Protein AF-A0A7G6Y1T0-F1 (afdb_monomer)

Sequence (169 aa):
MGLPAIQLAPDTRLDIGPSVALVSRSVGTALGVAHRVVLRCLTLAARRVIGDHCGLSGASICTAISITVEKRCLFGADVLVFNTDFHNHAPENRRHVKPDDSAISRPVTTGADVFIGTRAIVGKGDHNRRRSDRRGGQRQCLGRSRPRRYGRRHSLAAAYVRTSPTGQA

Nearest PDB structures (foldseek):
  3srt-assembly2_B  TM=5.223E-01  e=2.732E+00  Clostridioides difficile 630
  4e75-assembly1_B  TM=2.793E-01  e=4.148E-01  Acinetobacter baumannii
  6jly-assembly1_F  TM=2.908E-01  e=2.189E+00  Schizosaccharomyces pombe 972h-

Foldseek 3Di:
DDDEAEEEDPPADEAEEEQEAFAAAQVVDPRGAPGGEYAYADDNQWHEYAEYNEYDANEYHYTPHAEEEYEPEYEEHHEYAYFFPCWDPDPPVGVPDDDPRVVGGFYKYKDYNHYDYHHQYHYADDPDDDPPPPPDDNPDQPPDDDDDDDDDDDDRDRIDIDTDDDDDD

Solvent-accessible surface area (backbone atoms only — not comparable to full-atom values): 9465 Å² total; per-residue (Å²): 81,66,72,62,48,76,46,70,28,74,96,43,60,82,47,70,35,62,75,51,44,50,26,24,40,34,92,72,43,99,83,36,41,91,43,42,21,32,42,35,30,72,31,68,67,16,42,41,40,40,28,35,51,19,38,33,26,12,24,36,40,44,25,39,42,36,34,41,37,36,38,45,22,37,38,29,35,39,22,38,37,34,13,50,68,83,45,48,87,58,76,79,62,34,93,77,53,79,57,55,60,79,82,43,37,42,35,32,33,39,49,61,56,22,62,44,60,59,59,39,54,45,63,44,73,79,90,81,70,63,88,86,71,79,86,67,92,75,65,69,69,76,49,84,78,76,90,74,89,73,80,94,76,81,84,82,53,63,35,57,68,46,57,59,77,84,76,88,126

Secondary structure (DSSP, 8-state):
--PPEEEE-TT-EEEE-TT-EEE-SGGGSTT--SS--EEEE-STT-EEEE-TT-EEES-EEEESSEEEE-TT-EE-TT-EEESB-SS-SS-TTTTTSPP-HHHHB--EEEPTT-EE-TT-EE----S---TT-TTS---------------SS---PPP-EE-PPPPP-

Mean predicted aligned error: 10.13 Å

pLDDT: mean 78.64, std 25.32, range [28.23, 98.5]

Radius of gyration: 16.9 Å; Cα contacts (8 Å, |Δi|>4): 411; chains: 1; bounding box: 53×35×44 Å

Structure (mmCIF, N/CA/C/O backbone):
data_AF-A0A7G6Y1T0-F1
#
_entry.id   AF-A0A7G6Y1T0-F1
#
loop_
_atom_site.group_PDB
_atom_site.id
_atom_site.type_symbol
_atom_site.label_atom_id
_atom_site.label_alt_id
_atom_site.label_comp_id
_atom_site.label_asym_id
_atom_site.label_entity_id
_atom_site.label_seq_id
_atom_site.pdbx_PDB_ins_code
_atom_site.Cartn_x
_atom_site.Cartn_y
_atom_site.Cartn_z
_atom_site.occupancy
_atom_site.B_iso_or_equiv
_atom_site.auth_seq_id
_atom_site.auth_comp_id
_atom_site.auth_asym_id
_atom_site.auth_atom_id
_atom_site.pdbx_PDB_model_num
ATOM 1 N N . MET A 1 1 ? -0.245 0.249 16.853 1.00 65.50 1 MET A N 1
ATOM 2 C CA . MET A 1 1 ? 0.312 -0.677 17.872 1.00 65.50 1 MET A CA 1
ATOM 3 C C . MET A 1 1 ? 1.423 -1.503 17.233 1.00 65.50 1 MET A C 1
ATOM 5 O O . MET A 1 1 ? 1.140 -2.285 16.331 1.00 65.50 1 MET A O 1
ATOM 9 N N . GLY A 1 2 ? 2.674 -1.312 17.670 1.00 88.88 2 GLY A N 1
ATOM 10 C CA . GLY A 1 2 ? 3.879 -1.873 17.033 1.00 88.88 2 GLY A CA 1
ATOM 11 C C . GLY A 1 2 ? 4.448 -0.997 15.907 1.00 88.88 2 GLY A C 1
ATOM 12 O O . GLY A 1 2 ? 3.754 -0.117 15.404 1.00 88.88 2 GLY A O 1
ATOM 13 N N . LEU A 1 3 ? 5.705 -1.243 15.521 1.00 95.25 3 LEU A N 1
ATOM 14 C CA . LEU A 1 3 ? 6.393 -0.473 14.478 1.00 95.25 3 LEU A CA 1
ATOM 15 C C . LEU A 1 3 ? 6.096 -1.043 13.079 1.00 95.25 3 LEU A C 1
ATOM 17 O O . LEU A 1 3 ? 6.226 -2.255 12.882 1.00 95.25 3 LEU A O 1
ATOM 21 N N . PRO A 1 4 ? 5.687 -0.219 12.100 1.00 97.06 4 PRO A N 1
ATOM 22 C CA . PRO A 1 4 ? 5.612 -0.644 10.705 1.00 97.06 4 PRO A CA 1
ATOM 23 C C . PRO A 1 4 ? 7.014 -0.809 10.089 1.00 97.06 4 PRO A C 1
ATOM 25 O O . PRO A 1 4 ? 7.980 -0.185 10.519 1.00 97.06 4 PRO A O 1
ATOM 28 N N . ALA A 1 5 ? 7.130 -1.636 9.047 1.00 97.44 5 ALA A N 1
ATOM 29 C CA . ALA A 1 5 ? 8.247 -1.571 8.106 1.00 97.44 5 ALA A CA 1
ATOM 30 C C . ALA A 1 5 ? 7.980 -0.429 7.127 1.00 97.44 5 ALA A C 1
ATOM 32 O O . ALA A 1 5 ? 6.983 -0.491 6.411 1.00 97.44 5 ALA A O 1
ATOM 33 N N . ILE A 1 6 ? 8.859 0.565 7.053 1.00 96.19 6 ILE A N 1
ATOM 34 C CA . ILE A 1 6 ? 8.757 1.635 6.060 1.00 96.19 6 ILE A CA 1
ATOM 35 C C . ILE A 1 6 ? 10.051 1.657 5.254 1.00 96.19 6 ILE A C 1
ATOM 37 O O . ILE A 1 6 ? 11.134 1.702 5.828 1.00 96.19 6 ILE A O 1
ATOM 41 N N . GLN A 1 7 ? 9.935 1.587 3.930 1.00 95.81 7 GLN A N 1
ATOM 42 C CA . GLN A 1 7 ? 11.062 1.707 3.009 1.00 95.81 7 GLN A CA 1
ATOM 43 C C . GLN A 1 7 ? 10.643 2.588 1.838 1.00 95.81 7 GLN A C 1
ATOM 45 O O . GLN A 1 7 ? 9.709 2.260 1.108 1.00 95.81 7 GLN A O 1
ATOM 50 N N . LEU A 1 8 ? 11.332 3.708 1.670 1.00 94.50 8 LEU A N 1
ATOM 51 C CA . LEU A 1 8 ? 11.027 4.702 0.654 1.00 94.50 8 LEU A CA 1
ATOM 52 C C . LEU A 1 8 ? 12.187 4.761 -0.338 1.00 94.50 8 LEU A C 1
ATOM 54 O O . LEU A 1 8 ? 13.344 4.800 0.079 1.00 94.50 8 LEU A O 1
ATOM 58 N N . ALA A 1 9 ? 11.889 4.745 -1.637 1.00 91.62 9 ALA A N 1
A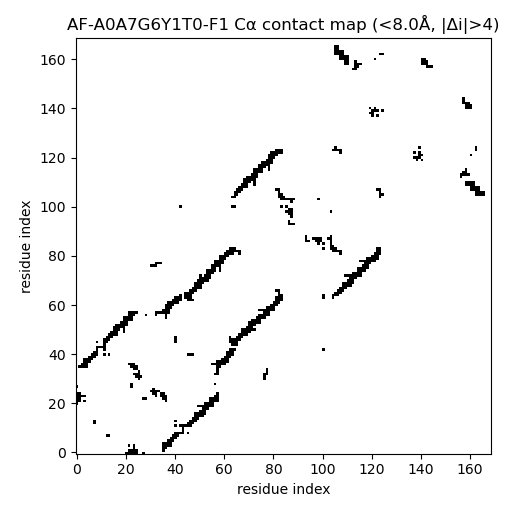TOM 59 C CA . ALA A 1 9 ? 12.872 5.131 -2.641 1.00 91.62 9 ALA A CA 1
ATOM 60 C C . ALA A 1 9 ? 13.278 6.607 -2.421 1.00 91.62 9 ALA A C 1
ATOM 62 O O . ALA A 1 9 ? 12.479 7.366 -1.852 1.00 91.62 9 ALA A O 1
ATOM 63 N N . PRO A 1 10 ? 14.488 7.021 -2.843 1.00 89.50 10 PRO A N 1
ATOM 64 C CA . PRO A 1 10 ? 14.940 8.406 -2.706 1.00 89.50 10 PRO A CA 1
ATOM 65 C C . PRO A 1 10 ? 13.896 9.403 -3.216 1.00 89.50 10 PRO A C 1
ATOM 67 O O . PRO A 1 10 ? 13.182 9.114 -4.172 1.00 89.50 10 PRO A O 1
ATOM 70 N N . ASP A 1 11 ? 13.768 10.541 -2.539 1.00 86.31 11 ASP A N 1
ATOM 71 C CA . ASP A 1 11 ? 12.875 11.645 -2.925 1.00 86.31 11 ASP A CA 1
ATOM 72 C C . ASP A 1 11 ? 11.382 11.283 -3.070 1.00 86.31 11 ASP A C 1
ATOM 74 O O . ASP A 1 11 ? 10.588 12.058 -3.608 1.00 86.31 11 ASP A O 1
ATOM 78 N N . THR A 1 12 ? 10.958 10.124 -2.552 1.00 87.19 12 THR A N 1
ATOM 79 C CA . THR A 1 12 ? 9.539 9.754 -2.490 1.00 87.19 12 THR A CA 1
ATOM 80 C C . THR A 1 12 ? 8.884 10.219 -1.198 1.00 87.19 12 THR A C 1
ATOM 82 O O . THR A 1 12 ? 9.517 10.364 -0.151 1.00 87.19 12 THR A O 1
ATOM 85 N N . ARG A 1 13 ? 7.565 10.422 -1.264 1.00 82.31 13 ARG A N 1
ATOM 86 C CA . ARG A 1 13 ? 6.745 10.860 -0.135 1.00 82.31 13 ARG A CA 1
ATOM 87 C C . ARG A 1 13 ? 5.688 9.813 0.207 1.00 82.31 13 ARG A C 1
ATOM 89 O O . ARG A 1 13 ? 5.033 9.258 -0.677 1.00 82.31 13 ARG A O 1
ATOM 96 N N . LEU A 1 14 ? 5.525 9.565 1.504 1.00 90.19 14 LEU A N 1
ATOM 97 C CA . LEU A 1 14 ? 4.461 8.744 2.071 1.00 90.19 14 LEU A CA 1
ATOM 98 C C . LEU A 1 14 ? 3.546 9.643 2.899 1.00 90.19 14 LEU A C 1
ATOM 100 O O . LEU A 1 14 ? 3.935 10.091 3.974 1.00 90.19 14 LEU A O 1
ATOM 104 N N . ASP A 1 15 ? 2.331 9.870 2.406 1.00 94.31 15 ASP A N 1
ATOM 105 C CA . ASP A 1 15 ? 1.319 10.642 3.120 1.00 94.31 15 ASP A CA 1
ATOM 106 C C . ASP A 1 15 ? 0.389 9.712 3.900 1.00 94.31 15 ASP A C 1
ATOM 108 O O . ASP A 1 15 ? -0.228 8.798 3.342 1.00 94.31 15 ASP A O 1
ATOM 112 N N . ILE A 1 16 ? 0.303 9.949 5.210 1.00 95.69 16 ILE A N 1
ATOM 113 C CA . ILE A 1 16 ? -0.584 9.238 6.130 1.00 95.69 16 ILE A CA 1
ATOM 114 C C . ILE A 1 16 ? -1.433 10.281 6.847 1.00 95.69 16 ILE A C 1
ATOM 116 O O . ILE A 1 16 ? -0.902 11.131 7.561 1.00 95.69 16 ILE A O 1
ATOM 120 N N . GLY A 1 17 ? -2.744 10.216 6.639 1.00 97.12 17 GLY A N 1
ATOM 121 C CA . GLY A 1 17 ? -3.702 11.116 7.260 1.00 97.12 17 GLY A CA 1
ATOM 122 C C . GLY A 1 17 ? -3.790 10.943 8.782 1.00 97.12 17 GLY A C 1
ATOM 123 O O . GLY A 1 17 ? -3.316 9.946 9.344 1.00 97.12 17 GLY A O 1
ATOM 12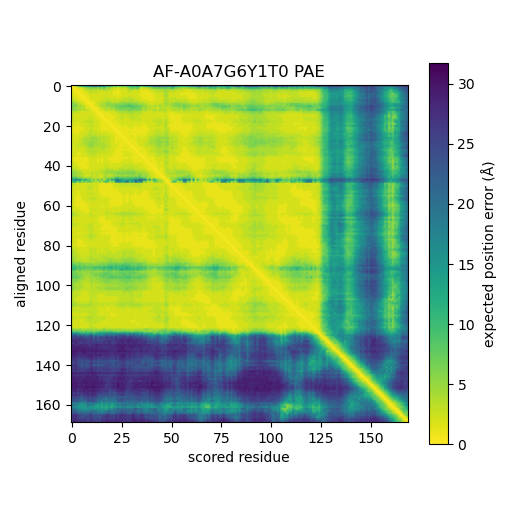4 N N . PRO A 1 18 ? -4.414 11.903 9.479 1.00 97.56 18 PRO A N 1
ATOM 125 C CA . PRO A 1 18 ? -4.682 11.811 10.905 1.00 97.56 18 PRO A CA 1
ATOM 126 C C . PRO A 1 18 ? -5.457 10.545 11.283 1.00 97.56 18 PRO A C 1
ATOM 128 O O . PRO A 1 18 ? -6.281 10.015 10.531 1.00 97.56 18 PRO A O 1
ATOM 131 N N . SER A 1 19 ? -5.200 10.081 12.506 1.00 97.44 19 SER A N 1
ATOM 132 C CA . SER A 1 19 ? -5.930 8.976 13.138 1.00 97.44 19 SER A CA 1
ATOM 133 C C . SER A 1 19 ? -5.901 7.653 12.357 1.00 97.44 19 SER A C 1
ATOM 135 O O . SER A 1 19 ? -6.810 6.836 12.498 1.00 97.44 19 SER A O 1
ATOM 137 N N . VAL A 1 20 ? -4.858 7.412 11.556 1.00 97.81 20 VAL A N 1
ATOM 138 C CA . VAL A 1 20 ? -4.619 6.104 10.933 1.00 97.81 20 VAL A CA 1
ATOM 139 C C . VAL A 1 20 ? -4.064 5.118 11.962 1.00 97.81 20 VAL A C 1
ATOM 141 O O . VAL A 1 20 ? -3.049 5.367 12.615 1.00 97.81 20 VAL A O 1
ATOM 144 N N . ALA A 1 21 ? -4.700 3.955 12.076 1.00 97.75 21 ALA A N 1
ATOM 145 C CA . ALA A 1 21 ? -4.253 2.865 12.929 1.00 97.75 21 ALA A CA 1
ATOM 146 C C . ALA A 1 21 ? -3.457 1.833 12.120 1.00 97.75 21 ALA A C 1
ATOM 148 O O . ALA A 1 21 ? -4.017 1.086 11.318 1.00 97.75 21 ALA A O 1
ATOM 149 N N . LEU A 1 22 ? -2.149 1.749 12.374 1.00 97.88 22 LEU A N 1
ATOM 150 C CA . LEU A 1 22 ? -1.288 0.680 11.863 1.00 97.88 22 LEU A CA 1
ATOM 151 C C . LEU A 1 22 ? -1.072 -0.366 12.968 1.00 97.88 22 LEU A C 1
ATOM 153 O O . LEU A 1 22 ? -0.457 -0.088 14.008 1.00 97.88 22 LEU A O 1
ATOM 157 N N . VAL A 1 23 ? -1.615 -1.567 12.776 1.00 98.31 23 VAL A N 1
ATOM 158 C CA . VAL A 1 23 ? -1.535 -2.671 13.743 1.00 98.31 23 VAL A CA 1
ATOM 159 C C . VAL A 1 23 ? -0.509 -3.688 13.254 1.00 98.31 23 VAL A C 1
ATOM 161 O O . VAL A 1 23 ? -0.772 -4.492 12.365 1.00 98.31 23 VAL A O 1
ATOM 164 N N . SER A 1 24 ? 0.681 -3.636 13.853 1.00 98.25 24 SER A N 1
ATOM 165 C CA . SER A 1 24 ? 1.856 -4.442 13.494 1.00 98.25 24 SER A CA 1
ATOM 166 C C . SER A 1 24 ? 2.142 -5.589 14.469 1.00 98.25 24 SER A C 1
ATOM 168 O O . SER A 1 24 ? 3.166 -6.255 14.345 1.00 98.25 24 SER A O 1
ATOM 170 N N . ARG A 1 25 ? 1.286 -5.800 15.474 1.00 97.88 25 ARG A N 1
ATOM 171 C CA . ARG A 1 25 ? 1.411 -6.884 16.458 1.00 97.88 25 ARG A CA 1
ATOM 172 C C . ARG A 1 25 ? 0.078 -7.598 16.611 1.00 97.88 25 ARG A C 1
ATOM 174 O O . ARG A 1 25 ? -0.950 -6.934 16.720 1.00 97.88 25 ARG A O 1
ATOM 181 N N . SER A 1 26 ? 0.119 -8.926 16.710 1.00 97.25 26 SER A N 1
ATOM 182 C CA . SER A 1 26 ? -1.083 -9.767 16.776 1.00 97.25 26 SER A CA 1
ATOM 183 C C . SER A 1 26 ? -1.998 -9.433 17.948 1.00 97.25 26 SER A C 1
ATOM 185 O O . SER A 1 26 ? -3.205 -9.460 17.786 1.00 97.25 26 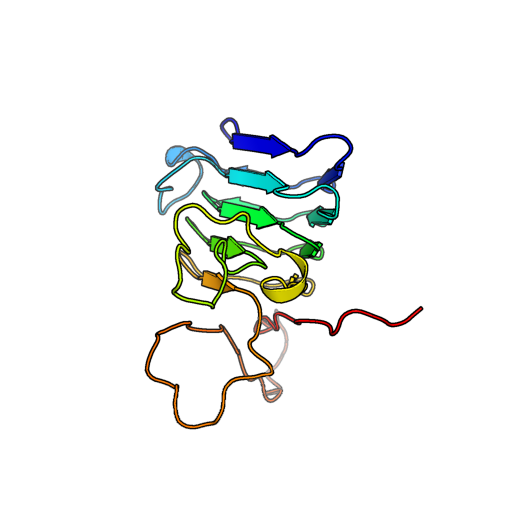SER A O 1
ATOM 187 N N . VAL A 1 27 ? -1.442 -9.006 19.085 1.00 96.44 27 VAL A N 1
ATOM 188 C CA . VAL A 1 27 ? -2.222 -8.579 20.264 1.00 96.44 27 VAL A CA 1
ATOM 189 C C . VAL A 1 27 ? -3.162 -7.393 20.000 1.00 96.44 27 VAL A C 1
ATOM 191 O O . VAL A 1 27 ? -4.050 -7.134 20.800 1.00 96.44 27 VAL A O 1
ATOM 194 N N . GLY A 1 28 ? -2.965 -6.646 18.908 1.00 93.88 28 GLY A N 1
ATOM 195 C CA . GLY A 1 28 ? -3.794 -5.492 18.555 1.00 93.88 28 GLY A CA 1
ATOM 196 C C . GLY A 1 28 ? -5.030 -5.820 17.712 1.00 93.88 28 GLY A C 1
ATOM 197 O O . GLY A 1 28 ? -5.715 -4.896 17.285 1.00 93.88 28 GLY A O 1
ATOM 198 N N . THR A 1 29 ? -5.297 -7.093 17.417 1.00 93.88 29 THR A N 1
ATOM 199 C CA . THR A 1 29 ? -6.466 -7.528 16.639 1.00 93.88 29 THR A CA 1
ATOM 200 C C . THR A 1 29 ? -6.907 -8.922 17.077 1.00 93.88 29 THR A C 1
ATOM 202 O O . THR A 1 29 ? -6.075 -9.768 17.390 1.00 93.88 29 THR A O 1
ATOM 205 N N . ALA A 1 30 ? -8.215 -9.192 17.059 1.00 94.25 30 ALA A N 1
ATOM 206 C CA . ALA A 1 30 ? -8.766 -10.490 17.455 1.00 94.25 30 ALA A CA 1
ATOM 207 C C . ALA A 1 30 ? -8.239 -11.660 16.603 1.00 94.25 30 ALA A C 1
ATOM 209 O O . ALA A 1 30 ? -8.155 -12.784 17.084 1.00 94.25 30 ALA A O 1
ATOM 210 N N . LEU A 1 31 ? -7.876 -11.400 15.342 1.00 95.75 31 LEU A N 1
ATOM 211 C CA . LEU A 1 31 ? -7.440 -12.439 14.405 1.00 95.75 31 LEU A CA 1
ATOM 212 C C . LEU A 1 31 ? -5.921 -12.683 14.419 1.00 95.75 31 LEU A C 1
ATOM 214 O O . LEU A 1 31 ? -5.445 -13.655 13.838 1.00 95.75 31 LEU A O 1
ATOM 218 N N . GLY A 1 32 ? -5.155 -11.797 15.058 1.00 97.38 32 GLY A N 1
ATOM 219 C CA . GLY A 1 32 ? -3.707 -11.715 14.883 1.00 97.38 32 GLY A CA 1
ATOM 220 C C . GLY A 1 32 ? -3.278 -11.146 13.521 1.00 97.38 32 GLY A C 1
ATOM 221 O O . GLY A 1 32 ? -4.107 -10.845 12.662 1.00 97.38 32 GLY A O 1
ATOM 222 N N . VAL A 1 33 ? -1.965 -10.966 13.340 1.00 98.06 33 VAL A N 1
ATOM 223 C CA . VAL A 1 33 ? -1.332 -10.591 12.061 1.00 98.06 33 VAL A CA 1
ATOM 224 C C . VAL A 1 33 ? -0.136 -11.501 11.796 1.00 98.06 33 VAL A C 1
ATOM 226 O O . VAL A 1 33 ? 0.568 -11.888 12.730 1.00 98.06 33 VAL A O 1
ATOM 229 N N . ALA A 1 34 ? 0.111 -11.843 10.536 1.00 97.81 34 ALA A N 1
ATOM 230 C CA . ALA A 1 34 ? 1.246 -12.676 10.141 1.00 97.81 34 ALA A CA 1
ATOM 231 C C . ALA A 1 34 ? 2.570 -11.899 10.160 1.00 97.81 34 ALA A C 1
ATOM 233 O O . ALA A 1 34 ? 3.638 -12.474 10.368 1.00 97.81 34 ALA A O 1
ATOM 234 N N . HIS A 1 35 ? 2.511 -10.585 9.941 1.00 96.94 35 HIS A N 1
ATOM 235 C CA . HIS A 1 35 ? 3.678 -9.715 9.949 1.00 96.94 35 HIS A CA 1
ATOM 236 C C . HIS A 1 35 ? 3.313 -8.281 10.358 1.00 96.94 35 HIS A C 1
ATOM 238 O O . HIS A 1 35 ? 2.146 -7.891 10.412 1.00 96.94 35 HIS A O 1
ATOM 244 N N . ARG A 1 36 ? 4.336 -7.463 10.645 1.00 98.00 36 ARG A N 1
ATOM 245 C CA . ARG A 1 36 ? 4.154 -6.019 10.860 1.00 98.00 36 ARG A CA 1
ATOM 246 C C . ARG A 1 36 ? 3.591 -5.358 9.604 1.00 98.00 36 ARG A C 1
ATOM 248 O O . ARG A 1 36 ? 3.901 -5.815 8.510 1.00 98.00 36 ARG A O 1
ATOM 255 N N . VAL A 1 37 ? 2.838 -4.265 9.726 1.00 98.50 37 VAL A N 1
ATOM 256 C CA . VAL A 1 37 ? 2.430 -3.475 8.550 1.00 98.50 37 VAL A CA 1
ATOM 257 C C . VAL A 1 37 ? 3.670 -3.110 7.730 1.00 98.50 37 VAL A C 1
ATOM 259 O O . VAL A 1 37 ? 4.663 -2.654 8.296 1.00 98.50 37 VAL A O 1
ATOM 262 N N . VAL A 1 38 ? 3.622 -3.313 6.415 1.00 98.19 38 VAL A N 1
ATOM 263 C CA . VAL A 1 38 ? 4.718 -3.008 5.484 1.00 98.19 38 VAL A CA 1
ATOM 264 C C . VAL A 1 38 ? 4.267 -1.901 4.547 1.00 98.19 38 VAL A C 1
ATOM 266 O O . VAL A 1 38 ? 3.261 -2.058 3.875 1.00 98.19 38 VAL A O 1
ATOM 269 N N . LEU A 1 39 ? 5.009 -0.801 4.463 1.00 97.06 39 LEU A N 1
ATOM 270 C CA . LEU A 1 39 ? 4.768 0.308 3.542 1.00 97.06 39 LEU A CA 1
ATOM 271 C C . LEU A 1 39 ? 6.033 0.527 2.707 1.00 97.06 39 LEU A C 1
ATOM 273 O O . LEU A 1 39 ? 7.095 0.824 3.252 1.00 97.06 39 LEU A O 1
ATOM 277 N N . ARG A 1 40 ? 5.933 0.355 1.388 1.00 95.75 40 ARG A N 1
ATOM 278 C CA . ARG A 1 40 ? 7.053 0.488 0.457 1.00 95.75 40 ARG A CA 1
ATOM 279 C C . ARG A 1 40 ? 6.726 1.395 -0.719 1.00 95.75 40 ARG A C 1
ATOM 281 O O . ARG A 1 40 ? 5.713 1.196 -1.387 1.00 95.75 40 ARG A O 1
ATOM 288 N N . CYS A 1 41 ? 7.641 2.310 -1.012 1.00 94.56 41 CYS A N 1
ATOM 289 C CA . CYS A 1 41 ? 7.713 3.033 -2.278 1.00 94.56 41 CYS A CA 1
ATOM 290 C C . CYS A 1 41 ? 8.898 2.470 -3.069 1.00 94.56 41 CYS A C 1
ATOM 292 O O . CYS A 1 41 ? 10.034 2.546 -2.609 1.00 94.56 41 CYS A O 1
ATOM 294 N N . LEU A 1 42 ? 8.620 1.838 -4.210 1.00 93.25 42 LEU A N 1
ATOM 295 C CA . LEU A 1 42 ? 9.591 1.040 -4.967 1.00 93.25 42 LEU A CA 1
ATOM 296 C C . LEU A 1 42 ? 10.376 1.865 -5.993 1.00 93.25 42 LEU A C 1
ATOM 298 O O . LEU A 1 42 ? 11.509 1.520 -6.308 1.00 93.25 42 LEU A O 1
ATOM 302 N N . THR A 1 43 ? 9.781 2.941 -6.509 1.00 92.44 43 THR A N 1
ATOM 303 C CA . THR A 1 43 ? 10.366 3.777 -7.568 1.00 92.44 43 THR A CA 1
ATOM 304 C C . THR A 1 43 ? 10.274 5.252 -7.194 1.00 92.44 43 THR A C 1
ATOM 306 O O . THR A 1 43 ? 9.461 5.617 -6.349 1.00 92.44 43 THR A O 1
ATOM 309 N N . LEU A 1 44 ? 11.038 6.110 -7.872 1.00 90.62 44 LEU A N 1
ATOM 310 C CA . LEU A 1 44 ? 10.957 7.569 -7.712 1.00 90.62 44 LEU A CA 1
ATOM 311 C C . LEU A 1 44 ? 9.585 8.140 -8.119 1.00 90.62 44 LEU A C 1
ATOM 313 O O . LEU A 1 44 ? 9.182 9.197 -7.647 1.00 90.62 44 LEU A O 1
ATOM 317 N N . ALA A 1 45 ? 8.841 7.433 -8.976 1.00 87.50 45 ALA A N 1
ATOM 318 C CA . ALA A 1 45 ? 7.493 7.826 -9.381 1.00 87.50 45 ALA A CA 1
ATOM 319 C C . ALA A 1 45 ? 6.425 7.467 -8.332 1.00 87.50 45 ALA A C 1
ATOM 321 O O . ALA A 1 45 ? 5.265 7.849 -8.495 1.00 87.50 45 ALA A O 1
ATOM 322 N N . ALA A 1 46 ? 6.788 6.732 -7.274 1.00 90.19 46 ALA A N 1
ATOM 323 C CA . ALA A 1 46 ? 5.850 6.243 -6.278 1.00 90.19 46 ALA A CA 1
ATOM 324 C C . ALA A 1 46 ? 5.220 7.389 -5.472 1.00 90.19 46 ALA A C 1
ATOM 326 O O . ALA A 1 46 ? 5.882 8.102 -4.719 1.00 90.19 46 ALA A O 1
ATOM 327 N N . ARG A 1 47 ? 3.896 7.503 -5.573 1.00 85.31 47 ARG A N 1
ATOM 328 C CA . ARG A 1 47 ? 3.050 8.390 -4.774 1.00 85.31 47 ARG A CA 1
ATOM 329 C C . ARG A 1 47 ? 2.048 7.561 -3.993 1.00 85.31 47 ARG A C 1
ATOM 331 O O . ARG A 1 47 ? 1.289 6.776 -4.564 1.00 85.31 47 ARG A O 1
ATOM 338 N N . ARG A 1 48 ? 2.039 7.713 -2.675 1.00 73.19 48 ARG A N 1
ATOM 339 C CA . ARG A 1 48 ? 1.165 6.929 -1.807 1.00 73.19 48 ARG A CA 1
ATOM 340 C C . ARG A 1 48 ? 0.441 7.818 -0.815 1.00 73.19 48 ARG A C 1
ATOM 342 O O . ARG A 1 48 ? 1.085 8.553 -0.074 1.00 73.19 48 ARG A O 1
ATOM 349 N N . VAL A 1 49 ? -0.879 7.660 -0.769 1.00 81.69 49 VAL A N 1
ATOM 350 C CA . VAL A 1 49 ? -1.758 8.369 0.163 1.00 81.69 49 VAL A CA 1
ATOM 351 C C . VAL A 1 49 ? -2.596 7.355 0.933 1.00 81.69 49 VAL A C 1
ATOM 353 O O . VAL A 1 49 ? -3.280 6.527 0.327 1.00 81.69 49 VAL A O 1
ATOM 356 N N . ILE A 1 50 ? -2.532 7.412 2.263 1.00 95.25 50 ILE A N 1
ATOM 357 C CA . ILE A 1 50 ? -3.518 6.798 3.157 1.00 95.25 50 ILE A CA 1
ATOM 358 C C . ILE A 1 50 ? -4.343 7.923 3.768 1.00 95.25 50 ILE A C 1
ATOM 360 O O . ILE A 1 50 ? -3.803 8.731 4.517 1.00 95.25 50 ILE A O 1
ATOM 364 N N . GLY A 1 51 ? -5.631 7.969 3.453 1.00 96.75 51 GLY A N 1
ATOM 365 C CA . GLY A 1 51 ? -6.554 8.957 3.987 1.00 96.75 51 GLY A CA 1
ATOM 366 C C . GLY A 1 51 ? -6.841 8.766 5.474 1.00 96.75 51 GLY A C 1
ATOM 367 O O . GLY A 1 51 ? -6.508 7.752 6.092 1.00 96.75 51 GLY A O 1
ATOM 368 N N . ASP A 1 52 ? -7.502 9.762 6.038 1.00 98.12 52 ASP A N 1
ATOM 369 C CA . ASP A 1 52 ? -7.771 9.880 7.466 1.00 98.12 52 ASP A CA 1
ATOM 370 C C . ASP A 1 52 ? -8.591 8.707 8.007 1.00 98.12 52 ASP A C 1
ATOM 372 O O . ASP A 1 52 ? -9.419 8.118 7.301 1.00 98.12 52 ASP A O 1
ATOM 376 N N . HIS A 1 53 ? -8.418 8.416 9.297 1.00 98.19 53 HIS A N 1
ATOM 377 C CA . HIS A 1 53 ? -9.225 7.436 10.032 1.00 98.19 53 HIS A CA 1
ATOM 378 C C . HIS A 1 53 ? -9.238 6.028 9.410 1.00 98.19 53 HIS A C 1
ATOM 380 O O . HIS A 1 53 ? -10.222 5.298 9.542 1.00 98.19 53 HIS A O 1
ATOM 386 N N . CYS A 1 54 ? -8.170 5.632 8.712 1.00 98.19 54 CYS A N 1
ATOM 387 C CA . CYS A 1 54 ? -8.045 4.275 8.184 1.00 98.19 54 CYS A CA 1
ATOM 388 C C . CYS A 1 54 ? -7.478 3.299 9.221 1.00 98.19 54 CYS A C 1
ATOM 390 O O . CYS A 1 54 ? -6.635 3.660 10.039 1.00 98.19 54 CYS A O 1
ATOM 392 N N . GLY A 1 55 ? -7.882 2.032 9.145 1.00 98.12 55 GLY A N 1
ATOM 393 C CA . GLY A 1 55 ? -7.322 0.944 9.949 1.00 98.12 55 GLY A CA 1
ATOM 394 C C . GLY A 1 55 ? -6.650 -0.104 9.071 1.00 98.12 55 GLY A C 1
ATOM 395 O O . GLY A 1 55 ? -7.266 -0.597 8.131 1.00 98.12 55 GLY A O 1
ATOM 396 N N . LEU A 1 56 ? -5.397 -0.454 9.366 1.00 98.12 56 LEU A N 1
ATOM 397 C CA . LEU A 1 56 ? -4.641 -1.473 8.642 1.00 98.12 56 LEU A CA 1
ATOM 398 C C . LEU A 1 56 ? -3.991 -2.447 9.625 1.00 98.12 56 LEU A C 1
ATOM 400 O O . LEU A 1 56 ? -3.095 -2.069 10.382 1.00 98.12 56 LEU A O 1
ATOM 404 N N . SER A 1 57 ? -4.414 -3.711 9.587 1.00 98.31 57 SER A N 1
ATOM 405 C CA . SER A 1 57 ? -3.838 -4.777 10.417 1.00 98.31 57 SER A CA 1
ATOM 406 C C . SER A 1 57 ? -2.929 -5.670 9.590 1.00 98.31 57 SER A C 1
ATOM 408 O O . SER A 1 57 ? -3.399 -6.338 8.680 1.00 98.31 57 SER A O 1
ATOM 410 N N . GLY A 1 58 ? -1.622 -5.662 9.862 1.00 98.31 58 GLY A N 1
ATOM 411 C CA . GLY A 1 58 ? -0.661 -6.518 9.154 1.00 98.31 58 GLY A CA 1
ATOM 412 C C . GLY A 1 58 ? -0.611 -6.302 7.638 1.00 98.31 58 GLY A C 1
ATOM 413 O O . GLY A 1 58 ? -0.109 -7.150 6.921 1.00 98.31 58 GLY A O 1
ATOM 414 N N . ALA A 1 59 ? -1.153 -5.200 7.115 1.00 97.94 59 ALA A N 1
ATOM 415 C CA . ALA A 1 59 ? -1.277 -5.009 5.674 1.00 97.94 59 ALA A CA 1
ATOM 416 C C . ALA A 1 59 ? 0.084 -4.756 4.998 1.00 97.94 59 ALA A C 1
ATOM 418 O O . ALA A 1 59 ? 0.957 -4.094 5.569 1.00 97.94 59 ALA A O 1
ATOM 419 N N . SER A 1 60 ? 0.234 -5.225 3.755 1.00 98.06 60 SER A N 1
ATOM 420 C CA . SER A 1 60 ? 1.391 -4.952 2.893 1.00 98.06 60 SER A CA 1
ATOM 421 C C . SER A 1 60 ? 1.039 -4.008 1.749 1.00 98.06 60 SER A C 1
ATOM 423 O O . SER A 1 60 ? 0.278 -4.328 0.845 1.00 98.06 60 SER A O 1
ATOM 425 N N . ILE A 1 61 ? 1.625 -2.829 1.866 1.00 96.75 61 ILE A N 1
ATOM 426 C CA . ILE A 1 61 ? 1.643 -1.604 1.077 1.00 96.75 61 ILE A CA 1
ATOM 427 C C . ILE A 1 61 ? 2.712 -1.420 -0.009 1.00 96.75 61 ILE A C 1
ATOM 429 O O . ILE A 1 61 ? 3.615 -0.640 0.271 1.00 96.75 61 ILE A O 1
ATOM 433 N N . CYS A 1 62 ? 2.682 -2.036 -1.194 1.00 96.06 62 CYS A N 1
ATOM 434 C CA . CYS A 1 62 ? 3.769 -1.865 -2.182 1.00 96.06 62 CYS A CA 1
ATOM 435 C C . CYS A 1 62 ? 3.394 -0.951 -3.363 1.00 96.06 62 CYS A C 1
ATOM 437 O O . CYS A 1 62 ? 2.664 -1.357 -4.265 1.00 96.06 62 CYS A O 1
ATOM 439 N N . THR A 1 63 ? 3.947 0.264 -3.399 1.00 94.88 63 THR A N 1
ATOM 440 C CA . THR A 1 63 ? 3.681 1.265 -4.442 1.00 94.88 63 THR A CA 1
ATOM 441 C C . THR A 1 63 ? 4.865 1.415 -5.396 1.00 94.88 63 THR A C 1
ATOM 443 O O . THR A 1 63 ? 5.921 1.892 -4.990 1.00 94.88 63 THR A O 1
ATOM 446 N N . ALA A 1 64 ? 4.676 1.097 -6.676 1.00 94.31 64 ALA A N 1
ATOM 447 C CA . ALA A 1 64 ? 5.597 1.470 -7.749 1.00 94.31 64 ALA A CA 1
ATOM 448 C C . ALA A 1 64 ? 5.266 2.846 -8.341 1.00 94.31 64 ALA A C 1
ATOM 450 O O . ALA A 1 64 ? 6.157 3.679 -8.425 1.00 94.31 64 ALA A O 1
ATOM 451 N N . ILE A 1 65 ? 3.996 3.104 -8.694 1.00 93.06 65 ILE A N 1
ATOM 452 C CA . ILE A 1 65 ? 3.567 4.400 -9.269 1.00 93.06 65 ILE A CA 1
ATOM 453 C C . ILE A 1 65 ? 2.584 5.186 -8.392 1.00 93.06 65 ILE A C 1
ATOM 455 O O . ILE A 1 65 ? 2.950 6.188 -7.807 1.00 93.06 65 ILE A O 1
ATOM 459 N N . SER A 1 66 ? 1.337 4.750 -8.228 1.00 92.50 66 SER A N 1
ATOM 460 C CA . SER A 1 66 ? 0.363 5.425 -7.371 1.00 92.50 66 SER A CA 1
ATOM 461 C C . SER A 1 66 ? -0.578 4.443 -6.683 1.00 92.50 66 SER A C 1
ATOM 463 O O . SER A 1 66 ? -1.166 3.574 -7.339 1.00 92.50 66 SER A O 1
ATOM 465 N N . ILE A 1 67 ? -0.694 4.575 -5.360 1.00 94.69 67 ILE A N 1
ATOM 466 C CA . ILE A 1 67 ? -1.734 3.925 -4.561 1.00 94.69 67 ILE A CA 1
ATOM 467 C C . ILE A 1 67 ? -2.414 4.981 -3.695 1.00 94.69 67 ILE A C 1
ATOM 469 O O . ILE A 1 67 ? -1.774 5.570 -2.820 1.00 94.69 67 ILE A O 1
ATOM 473 N N . THR A 1 68 ? -3.716 5.149 -3.899 1.00 94.56 68 THR A N 1
ATOM 474 C CA . THR A 1 68 ? -4.560 6.038 -3.097 1.00 94.56 68 THR A CA 1
ATOM 475 C C . THR A 1 68 ? -5.545 5.209 -2.291 1.00 94.56 68 THR A C 1
ATOM 477 O O . THR A 1 68 ? -6.316 4.423 -2.840 1.00 94.56 68 THR A O 1
ATOM 480 N N . VAL A 1 69 ? -5.525 5.384 -0.978 1.00 94.88 69 VAL A N 1
ATOM 481 C CA . VAL A 1 69 ? -6.549 4.884 -0.066 1.00 94.88 69 VAL A CA 1
ATOM 482 C C . VAL A 1 69 ? -7.295 6.100 0.454 1.00 94.88 69 VAL A C 1
ATOM 484 O O . VAL A 1 69 ? -6.703 6.923 1.142 1.00 94.88 69 VAL A O 1
ATOM 487 N N . GLU A 1 70 ? -8.567 6.235 0.101 1.00 95.00 70 GLU A N 1
ATOM 488 C CA . GLU A 1 70 ? -9.415 7.312 0.613 1.00 95.00 70 GLU A CA 1
ATOM 489 C C . GLU A 1 70 ? -9.713 7.137 2.117 1.00 95.00 70 GLU A C 1
ATOM 491 O O . GLU A 1 70 ? -9.341 6.147 2.746 1.00 95.00 70 GLU A O 1
ATOM 496 N N . LYS A 1 71 ? -10.397 8.111 2.721 1.00 95.88 71 LYS A N 1
ATOM 497 C CA . LYS A 1 71 ? -10.679 8.137 4.167 1.00 95.88 71 LYS A CA 1
ATOM 498 C C . LYS A 1 71 ? -11.594 7.006 4.661 1.00 95.88 71 LYS A C 1
ATOM 500 O O . LYS A 1 71 ? -12.457 6.515 3.931 1.00 95.88 71 LYS A O 1
ATOM 505 N N . ARG A 1 72 ? -11.463 6.684 5.955 1.00 97.19 72 ARG A N 1
ATOM 506 C CA . ARG A 1 72 ? -12.297 5.725 6.711 1.00 97.19 72 ARG A CA 1
ATOM 507 C C . ARG A 1 72 ? -12.321 4.316 6.116 1.00 97.19 72 ARG A C 1
ATOM 509 O O . ARG A 1 72 ? -13.314 3.601 6.233 1.00 97.19 72 ARG A O 1
ATOM 516 N N . CYS A 1 73 ? -11.231 3.910 5.474 1.00 96.62 73 CYS A N 1
ATOM 517 C CA . CYS A 1 73 ? -11.096 2.549 4.979 1.00 96.62 73 CYS A CA 1
ATOM 518 C C . CYS A 1 73 ? -10.608 1.604 6.081 1.00 96.62 73 CYS A C 1
ATOM 520 O O . CYS A 1 73 ? -9.744 1.949 6.889 1.00 96.62 73 CYS A O 1
ATOM 522 N N . LEU A 1 74 ? -11.106 0.372 6.068 1.00 97.44 74 LEU A N 1
ATOM 523 C CA . LEU A 1 74 ? -10.688 -0.686 6.976 1.00 97.44 74 LEU A CA 1
ATOM 524 C C . LEU A 1 74 ? -10.113 -1.861 6.185 1.00 97.44 74 LEU A C 1
ATOM 526 O O . LEU A 1 74 ? -10.798 -2.490 5.383 1.00 97.44 74 LEU A O 1
ATOM 530 N N . PHE A 1 75 ? -8.852 -2.175 6.444 1.00 97.19 75 PHE A N 1
ATOM 531 C CA . PHE A 1 75 ? -8.138 -3.307 5.877 1.00 97.19 75 PHE A CA 1
ATOM 532 C C . PHE A 1 75 ? -8.033 -4.372 6.966 1.00 97.19 75 PHE A C 1
ATOM 534 O O . PHE A 1 75 ? -7.396 -4.156 8.004 1.00 97.19 75 PHE A O 1
ATOM 541 N N . GLY A 1 76 ? -8.683 -5.513 6.726 1.00 96.19 76 GLY A N 1
ATOM 542 C CA . GLY A 1 76 ? -8.582 -6.698 7.570 1.00 96.19 76 GLY A CA 1
ATOM 543 C C . GLY A 1 76 ? -7.142 -7.204 7.689 1.00 96.19 76 GLY A C 1
ATOM 544 O O . GLY A 1 76 ? -6.227 -6.685 7.046 1.00 96.19 76 GLY A O 1
ATOM 545 N N . ALA A 1 77 ? -6.936 -8.223 8.524 1.00 98.00 77 ALA A N 1
ATOM 546 C CA . ALA A 1 77 ? -5.594 -8.739 8.776 1.00 98.00 77 ALA A CA 1
ATOM 547 C C . ALA A 1 77 ? -4.912 -9.200 7.473 1.00 98.00 77 ALA A C 1
ATOM 549 O O . ALA A 1 77 ? -5.529 -9.871 6.644 1.00 98.00 77 ALA A O 1
ATOM 550 N N . ASP A 1 78 ? -3.643 -8.839 7.302 1.00 98.12 78 ASP A N 1
ATOM 551 C CA . ASP A 1 78 ? -2.749 -9.329 6.247 1.00 98.12 78 ASP A CA 1
ATOM 552 C C . ASP A 1 78 ? -3.222 -9.046 4.804 1.00 98.12 78 ASP A C 1
ATOM 554 O O . ASP A 1 78 ? -2.938 -9.812 3.882 1.00 98.12 78 ASP A O 1
ATOM 558 N N . VAL A 1 79 ? -3.966 -7.956 4.575 1.00 97.94 79 VAL A N 1
ATOM 559 C CA . VAL A 1 79 ? -4.328 -7.527 3.210 1.00 97.94 79 VAL A CA 1
ATOM 560 C C . VAL A 1 79 ? -3.081 -7.122 2.420 1.00 97.94 79 VAL A C 1
ATOM 562 O O . VAL A 1 79 ? -2.250 -6.348 2.900 1.00 97.94 79 VAL A O 1
ATOM 565 N N . LEU A 1 80 ? -2.979 -7.593 1.176 1.00 97.56 80 LEU A N 1
ATOM 566 C CA . LEU A 1 80 ? -1.922 -7.215 0.239 1.00 97.56 80 LEU A CA 1
ATOM 567 C C . LEU A 1 80 ? -2.461 -6.194 -0.762 1.00 97.56 80 LEU A C 1
ATOM 569 O O . LEU A 1 80 ? -3.465 -6.448 -1.423 1.00 97.56 80 LEU A O 1
ATOM 573 N N . VAL A 1 81 ? -1.779 -5.063 -0.913 1.00 96.19 81 VAL A N 1
ATOM 574 C CA . VAL A 1 81 ? -2.073 -4.059 -1.937 1.00 96.19 81 VAL A CA 1
ATOM 575 C C . VAL A 1 81 ? -0.799 -3.767 -2.715 1.00 96.19 81 VAL A C 1
ATOM 577 O O . VAL A 1 81 ? 0.239 -3.435 -2.138 1.00 96.19 81 VAL A O 1
ATOM 580 N N . PHE A 1 82 ? -0.871 -3.882 -4.033 1.00 95.50 82 PHE A N 1
ATOM 581 C CA . PHE A 1 82 ? 0.238 -3.562 -4.917 1.00 95.50 82 PHE A CA 1
ATOM 582 C C . PHE A 1 82 ? -0.258 -3.129 -6.288 1.00 95.50 82 PHE A C 1
ATOM 5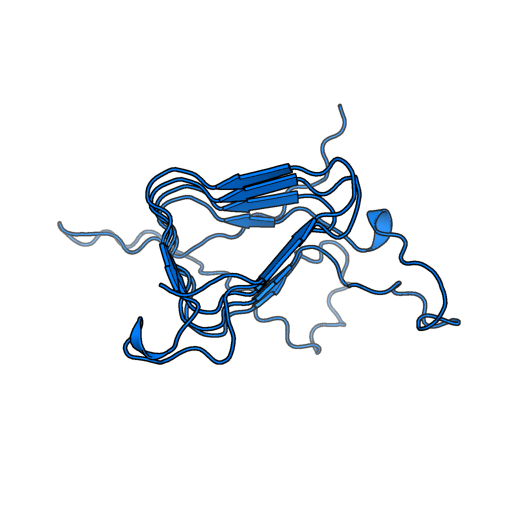84 O O . PHE A 1 82 ? -1.357 -3.471 -6.718 1.00 95.50 82 PHE A O 1
ATOM 591 N N . ASN A 1 83 ? 0.564 -2.357 -6.987 1.00 93.81 83 ASN A N 1
ATOM 592 C CA . ASN A 1 83 ? 0.179 -1.738 -8.250 1.00 93.81 83 ASN A CA 1
ATOM 593 C C . ASN A 1 83 ? 1.173 -2.026 -9.391 1.00 93.81 83 ASN A C 1
ATOM 595 O O . ASN A 1 83 ? 1.128 -1.358 -10.419 1.00 93.81 83 ASN A O 1
ATOM 599 N N . THR A 1 84 ? 2.035 -3.029 -9.198 1.00 93.94 84 THR A N 1
ATOM 600 C CA . THR A 1 84 ? 3.066 -3.523 -10.123 1.00 93.94 84 THR A CA 1
ATOM 601 C C . THR A 1 84 ? 3.097 -5.052 -10.105 1.00 93.94 84 THR A C 1
ATOM 603 O O . THR A 1 84 ? 2.745 -5.654 -9.090 1.00 93.94 84 THR A O 1
ATOM 606 N N . ASP A 1 85 ? 3.541 -5.679 -11.193 1.00 93.56 85 ASP A N 1
ATOM 607 C CA . ASP A 1 85 ? 3.822 -7.124 -11.228 1.00 93.56 85 ASP A CA 1
ATOM 608 C C . ASP A 1 85 ? 5.228 -7.482 -10.715 1.00 93.56 85 ASP A C 1
ATOM 610 O O . ASP A 1 85 ? 5.593 -8.658 -10.704 1.00 93.56 85 ASP A O 1
ATOM 614 N N . PHE A 1 86 ? 6.016 -6.490 -10.277 1.00 93.88 86 PHE A N 1
ATOM 615 C CA . PHE A 1 86 ? 7.384 -6.605 -9.737 1.00 93.88 86 PHE A CA 1
ATOM 616 C C . PHE A 1 86 ? 8.455 -7.082 -10.730 1.00 93.88 86 PHE A C 1
ATOM 618 O O . PHE A 1 86 ? 9.633 -6.786 -10.546 1.00 93.88 86 PHE A O 1
ATOM 625 N N . HIS A 1 87 ? 8.061 -7.783 -11.790 1.00 93.19 87 HIS A N 1
ATOM 626 C CA . HIS A 1 87 ? 8.938 -8.293 -12.831 1.00 93.19 87 HIS A CA 1
ATOM 627 C C . HIS A 1 87 ? 8.347 -8.062 -14.222 1.00 93.19 87 HIS A C 1
ATOM 629 O O . HIS A 1 87 ? 7.130 -8.073 -14.408 1.00 93.19 87 HIS A O 1
ATOM 635 N N . ASN A 1 88 ? 9.233 -7.923 -15.209 1.00 92.12 88 ASN A N 1
ATOM 636 C CA . ASN A 1 88 ? 8.863 -7.821 -16.619 1.00 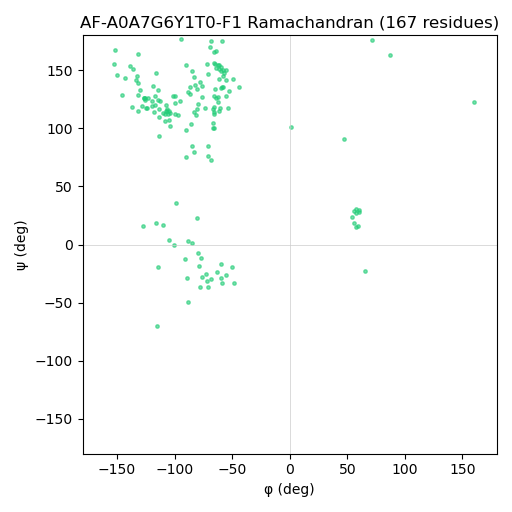92.12 88 ASN A CA 1
ATOM 637 C C . ASN A 1 88 ? 8.069 -9.047 -17.081 1.00 92.12 88 ASN A C 1
ATOM 639 O O . ASN A 1 88 ? 8.336 -10.175 -16.665 1.00 92.12 88 ASN A O 1
ATOM 643 N N . HIS A 1 89 ? 7.106 -8.839 -17.980 1.00 89.38 89 HIS A N 1
ATOM 644 C CA . HIS A 1 89 ? 6.300 -9.934 -18.534 1.00 89.38 89 HIS A CA 1
ATOM 645 C C . HIS A 1 89 ? 7.093 -10.813 -19.496 1.00 89.38 89 HIS A C 1
ATOM 647 O O . HIS A 1 89 ? 6.854 -12.019 -19.537 1.00 89.38 89 HIS A O 1
ATOM 653 N N . ALA A 1 90 ? 8.061 -10.241 -20.214 1.00 90.06 90 ALA A N 1
ATOM 654 C CA . ALA A 1 90 ? 8.997 -10.995 -21.041 1.00 90.06 90 ALA A CA 1
ATOM 655 C C . ALA A 1 90 ? 9.708 -12.068 -20.184 1.00 90.06 90 ALA A C 1
ATOM 657 O O . ALA A 1 90 ? 10.165 -11.755 -19.076 1.00 90.06 90 ALA A O 1
ATOM 658 N N . PRO A 1 91 ? 9.712 -13.348 -20.597 1.00 91.12 91 PRO A N 1
ATOM 659 C CA . PRO A 1 91 ? 10.371 -14.407 -19.837 1.00 91.12 91 PRO A CA 1
ATOM 660 C C . PRO A 1 91 ? 11.901 -14.328 -19.917 1.00 91.12 91 PRO A C 1
ATOM 662 O O . PRO A 1 91 ? 12.579 -14.785 -18.993 1.00 91.12 91 PRO A O 1
ATOM 665 N N . GLU A 1 92 ? 12.450 -13.740 -20.978 1.00 91.62 92 GLU A N 1
ATOM 666 C CA . GLU A 1 92 ? 13.884 -13.684 -21.242 1.00 91.62 92 GLU A CA 1
ATOM 667 C C . GLU A 1 92 ? 14.604 -12.931 -20.121 1.00 91.62 92 GLU A C 1
ATOM 669 O O . GLU A 1 92 ? 14.397 -11.738 -19.897 1.00 91.62 92 GLU A O 1
ATOM 674 N N . ASN A 1 93 ? 15.456 -13.651 -19.388 1.00 85.75 93 ASN A N 1
ATOM 675 C CA . ASN A 1 93 ? 16.292 -13.101 -18.323 1.00 85.75 93 ASN A CA 1
ATOM 676 C C . ASN A 1 93 ? 15.523 -12.306 -17.234 1.00 85.75 93 ASN A C 1
ATOM 678 O O . ASN A 1 93 ? 16.109 -11.491 -16.519 1.00 85.75 93 ASN A O 1
ATOM 682 N N . ARG A 1 94 ? 14.215 -12.564 -17.054 1.00 90.75 94 ARG A N 1
ATOM 683 C CA . ARG A 1 94 ? 13.306 -11.828 -16.145 1.00 90.75 94 ARG A CA 1
ATOM 684 C C . ARG A 1 94 ? 13.848 -11.632 -14.724 1.00 90.75 94 ARG A C 1
ATOM 686 O O . ARG A 1 94 ? 13.549 -10.632 -14.077 1.00 90.75 94 ARG A O 1
ATOM 693 N N . ARG A 1 95 ? 14.619 -12.602 -14.224 1.00 89.31 95 ARG A N 1
ATOM 694 C CA . ARG A 1 95 ? 15.212 -12.580 -12.878 1.00 89.31 95 ARG A CA 1
ATOM 695 C C . ARG A 1 95 ? 16.291 -11.506 -12.712 1.00 89.31 95 ARG A C 1
ATOM 697 O O . ARG A 1 95 ? 16.489 -11.036 -11.596 1.00 89.31 95 ARG A O 1
ATOM 704 N N . HIS A 1 96 ? 16.997 -11.161 -13.785 1.00 92.25 96 HIS A N 1
ATOM 705 C CA . HIS A 1 96 ? 18.191 -10.313 -13.737 1.00 92.25 96 HIS A CA 1
ATOM 706 C C . HIS A 1 96 ? 18.003 -8.970 -14.450 1.00 92.25 96 HIS A C 1
ATOM 708 O O . HIS A 1 96 ? 18.743 -8.028 -14.175 1.00 92.25 96 HIS A O 1
ATOM 714 N N . VAL A 1 97 ? 17.017 -8.858 -15.341 1.00 92.62 97 VAL A N 1
ATOM 715 C CA . VAL A 1 97 ? 16.692 -7.594 -16.010 1.00 92.62 97 VAL A CA 1
ATOM 716 C C . VAL A 1 97 ? 15.940 -6.670 -15.056 1.00 92.62 97 VAL A C 1
ATOM 718 O O . VAL A 1 97 ? 15.018 -7.090 -14.353 1.00 92.62 97 VAL A O 1
ATOM 721 N N . LYS A 1 98 ? 16.319 -5.387 -15.058 1.00 91.00 98 LYS A N 1
ATOM 722 C CA . LYS A 1 98 ? 15.621 -4.352 -14.295 1.00 91.00 98 LYS A CA 1
ATOM 723 C C . LYS A 1 98 ? 14.152 -4.258 -14.751 1.00 91.00 98 LYS A C 1
ATOM 725 O O . LYS A 1 98 ? 13.904 -4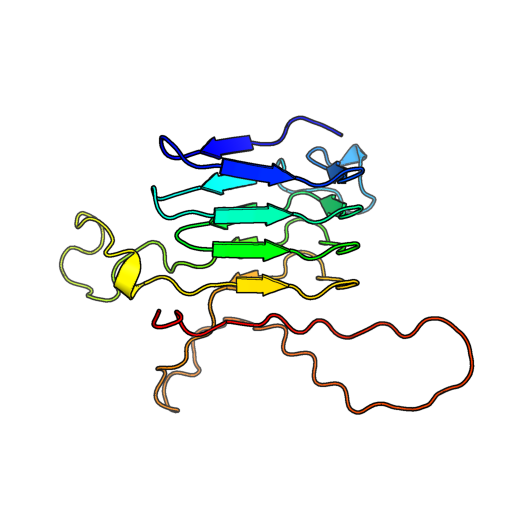.238 -15.959 1.00 91.00 98 LYS A O 1
ATOM 730 N N . PRO A 1 99 ? 13.183 -4.175 -13.826 1.00 91.62 99 PRO A N 1
ATOM 731 C CA . PRO A 1 99 ? 11.789 -3.968 -14.190 1.00 91.62 99 PRO A CA 1
ATOM 732 C C . PRO A 1 99 ? 11.577 -2.667 -14.976 1.00 91.62 99 PRO A C 1
ATOM 734 O O . PRO A 1 99 ? 12.094 -1.615 -14.599 1.00 91.62 99 PRO A O 1
ATOM 737 N N . ASP A 1 100 ? 10.793 -2.736 -16.048 1.00 92.50 100 ASP A N 1
ATOM 738 C CA . ASP A 1 100 ? 10.182 -1.575 -16.688 1.00 92.50 100 ASP A CA 1
ATOM 739 C C . ASP A 1 100 ? 8.875 -1.262 -15.956 1.00 92.50 100 ASP A C 1
ATOM 741 O O . ASP A 1 100 ? 7.788 -1.705 -16.340 1.00 92.50 100 ASP A O 1
ATOM 745 N N . ASP A 1 101 ? 8.995 -0.506 -14.862 1.00 91.19 101 ASP A N 1
ATOM 746 C CA . ASP A 1 101 ? 7.872 -0.138 -13.999 1.00 91.19 101 ASP A CA 1
ATOM 747 C C . ASP A 1 101 ? 6.733 0.560 -14.756 1.00 91.19 101 ASP A C 1
ATOM 749 O O . ASP A 1 101 ? 5.580 0.454 -14.335 1.00 91.19 101 ASP A O 1
ATOM 753 N N . SER A 1 102 ? 7.016 1.226 -15.881 1.00 89.00 102 SER A N 1
ATOM 754 C CA . SER A 1 102 ? 5.995 1.882 -16.705 1.00 89.00 102 SER A CA 1
ATOM 755 C C . SER A 1 102 ? 5.112 0.870 -17.446 1.00 89.00 102 SER A C 1
ATOM 757 O O . SER A 1 102 ? 3.892 1.047 -17.543 1.00 89.00 102 SER A O 1
ATOM 759 N N . ALA A 1 103 ? 5.702 -0.240 -17.895 1.00 90.44 103 ALA A N 1
ATOM 760 C CA . ALA A 1 103 ? 4.994 -1.314 -18.578 1.00 90.44 103 ALA A CA 1
ATOM 761 C C . ALA A 1 103 ? 4.218 -2.209 -17.602 1.00 90.44 103 ALA A C 1
ATOM 763 O O . ALA A 1 103 ? 3.108 -2.652 -17.914 1.00 90.44 103 ALA A O 1
ATOM 764 N N . ILE A 1 104 ? 4.770 -2.452 -16.408 1.00 92.25 104 ILE A N 1
ATOM 765 C CA . ILE A 1 104 ? 4.229 -3.437 -15.459 1.00 92.25 104 ILE A CA 1
ATOM 766 C C . ILE A 1 104 ? 3.393 -2.841 -14.324 1.00 92.25 104 ILE A C 1
ATOM 768 O O . ILE A 1 104 ? 2.881 -3.602 -13.501 1.00 92.25 104 ILE A O 1
ATOM 772 N N . SER A 1 105 ? 3.223 -1.516 -14.262 1.00 92.62 105 SER A N 1
ATOM 773 C CA . SER A 1 105 ? 2.467 -0.858 -13.188 1.00 92.62 105 SER A CA 1
ATOM 774 C C . SER A 1 105 ? 1.210 -0.141 -13.681 1.00 92.62 105 SER A C 1
ATOM 776 O O . SER A 1 105 ? 1.163 0.380 -14.796 1.00 92.62 105 SER A O 1
ATOM 778 N N . ARG A 1 106 ? 0.164 -0.095 -12.842 1.00 92.94 106 ARG A N 1
ATOM 779 C CA . ARG A 1 106 ? -1.053 0.724 -13.046 1.00 92.94 106 ARG A CA 1
ATOM 780 C C . ARG A 1 106 ? -1.559 1.272 -11.714 1.00 92.94 106 ARG A C 1
ATOM 782 O O . ARG A 1 106 ? -1.488 0.532 -10.744 1.00 92.94 106 ARG A O 1
ATOM 789 N N . PRO A 1 107 ? -2.096 2.505 -11.638 1.00 91.88 107 PRO A N 1
ATOM 790 C CA . PRO A 1 107 ? -2.601 3.066 -10.386 1.00 91.88 107 PRO A CA 1
ATOM 791 C C . PRO A 1 107 ? -3.683 2.198 -9.731 1.00 91.88 107 PRO A C 1
ATOM 793 O O . PRO A 1 107 ? -4.492 1.573 -10.420 1.00 91.88 107 PRO A O 1
ATOM 796 N N . VAL A 1 108 ? -3.725 2.208 -8.398 1.00 92.38 108 VAL A N 1
ATOM 797 C CA . VAL A 1 108 ? -4.764 1.547 -7.594 1.00 92.38 108 VAL A CA 1
ATOM 798 C C . VAL A 1 108 ? -5.384 2.570 -6.649 1.00 92.38 108 VAL A C 1
ATOM 800 O O . VAL A 1 108 ? -4.680 3.214 -5.874 1.00 92.38 108 VAL A O 1
ATOM 803 N N . THR A 1 109 ? -6.708 2.697 -6.679 1.00 90.12 109 THR A N 1
ATOM 804 C CA . THR A 1 109 ? -7.460 3.613 -5.817 1.00 90.12 109 THR A CA 1
ATOM 805 C C . THR A 1 109 ? -8.552 2.862 -5.071 1.00 90.12 109 THR A C 1
ATOM 807 O O . THR A 1 109 ? -9.391 2.201 -5.680 1.00 90.12 109 THR A O 1
ATOM 810 N N . THR A 1 110 ? -8.568 2.994 -3.751 1.00 87.75 110 THR A N 1
ATOM 811 C CA . THR A 1 110 ? -9.642 2.506 -2.881 1.00 87.75 110 THR A CA 1
ATOM 812 C C . THR A 1 110 ? -10.551 3.676 -2.536 1.00 87.75 110 THR A C 1
ATOM 814 O O . THR A 1 110 ? -10.052 4.653 -1.992 1.00 87.75 110 THR A O 1
ATOM 817 N N . GLY A 1 111 ? -11.850 3.596 -2.851 1.00 86.31 111 GLY A N 1
ATOM 818 C CA . GLY A 1 111 ? -12.824 4.635 -2.482 1.00 86.31 111 GLY A CA 1
ATOM 819 C C . GLY A 1 111 ? -13.010 4.783 -0.966 1.00 86.31 111 GLY A C 1
ATOM 820 O O . GLY A 1 111 ? -12.576 3.921 -0.209 1.00 86.31 111 GLY A O 1
ATOM 821 N N . ALA A 1 112 ? -13.648 5.869 -0.519 1.00 90.44 112 ALA A N 1
ATOM 822 C CA . ALA A 1 112 ? -13.887 6.109 0.909 1.00 90.44 112 ALA A CA 1
ATOM 823 C C . ALA A 1 112 ? -14.847 5.067 1.513 1.00 90.44 112 ALA A C 1
ATOM 825 O O . ALA A 1 112 ? -15.664 4.489 0.794 1.00 90.44 112 ALA A O 1
ATOM 826 N N . ASP A 1 113 ? -14.770 4.863 2.834 1.00 93.31 113 ASP A N 1
ATOM 827 C CA . ASP A 1 113 ? -15.660 3.964 3.598 1.00 93.31 113 ASP A CA 1
ATOM 828 C C . ASP A 1 113 ? -15.612 2.491 3.150 1.00 93.31 113 ASP A C 1
ATOM 830 O O . ASP A 1 113 ? -16.578 1.735 3.275 1.00 93.31 113 ASP A O 1
ATOM 834 N N . VAL A 1 114 ? -14.473 2.071 2.602 1.00 90.56 114 VAL A N 1
ATOM 835 C CA . VAL A 1 114 ? -14.277 0.721 2.084 1.00 90.56 114 VAL A CA 1
ATOM 836 C C . VAL A 1 114 ? -13.782 -0.227 3.170 1.00 90.56 114 VAL A C 1
ATOM 838 O O . VAL A 1 114 ? -12.776 0.033 3.825 1.00 90.56 114 VAL A O 1
ATOM 841 N N . PHE A 1 115 ? -14.427 -1.389 3.280 1.00 94.38 115 PHE A N 1
ATOM 842 C CA . PHE A 1 115 ? -13.883 -2.540 3.996 1.00 94.38 115 PHE A CA 1
ATOM 843 C C . PHE A 1 115 ? -13.272 -3.558 3.024 1.00 94.38 115 PHE A C 1
ATOM 845 O O . PHE A 1 115 ? -13.933 -4.012 2.088 1.00 94.38 115 PHE A O 1
ATOM 852 N N . ILE A 1 116 ? -12.019 -3.943 3.271 1.00 93.50 116 ILE A N 1
ATOM 853 C CA . ILE A 1 116 ? -11.307 -4.997 2.547 1.00 93.50 116 ILE A CA 1
ATOM 854 C C . ILE A 1 116 ? -11.056 -6.155 3.509 1.00 93.50 116 ILE A C 1
ATOM 856 O O . ILE A 1 116 ? -10.353 -6.004 4.508 1.00 93.50 116 ILE A O 1
ATOM 860 N N . GLY A 1 117 ? -11.650 -7.309 3.208 1.00 93.69 117 GLY A N 1
ATOM 861 C CA . GLY A 1 117 ? -11.580 -8.493 4.061 1.00 93.69 117 GLY A CA 1
ATOM 862 C C . GLY A 1 117 ? 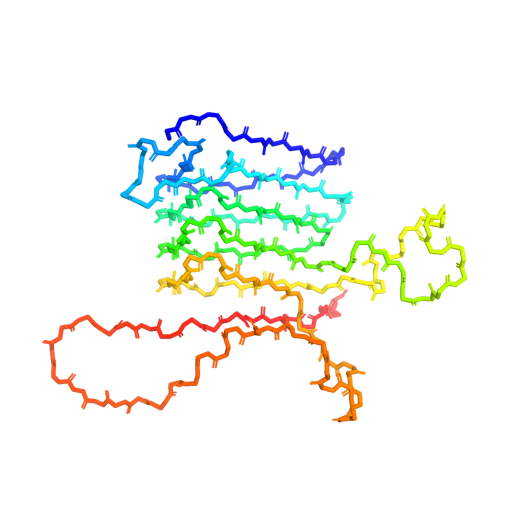-10.160 -9.034 4.238 1.00 93.69 117 GLY A C 1
ATOM 863 O O . GLY A 1 117 ? -9.296 -8.854 3.382 1.00 93.69 117 GLY A O 1
ATOM 864 N N . THR A 1 118 ? -9.938 -9.723 5.357 1.00 95.69 118 THR A N 1
ATOM 865 C CA . THR A 1 118 ? -8.674 -10.384 5.716 1.00 95.69 118 THR A CA 1
ATOM 866 C C . THR A 1 118 ? -8.055 -11.156 4.549 1.00 95.69 118 THR A C 1
ATOM 868 O O . THR A 1 118 ? -8.751 -11.909 3.865 1.00 95.69 118 THR A O 1
ATOM 871 N N . ARG A 1 119 ? -6.734 -11.011 4.367 1.00 95.12 119 ARG A N 1
ATOM 872 C CA . ARG A 1 119 ? -5.915 -11.692 3.344 1.00 95.12 119 ARG A CA 1
ATOM 873 C C . ARG A 1 119 ? -6.387 -11.483 1.903 1.00 95.12 119 ARG A C 1
ATOM 875 O O . ARG A 1 119 ? -6.004 -12.237 1.008 1.00 95.12 119 ARG A O 1
ATOM 882 N N . ALA A 1 120 ? -7.206 -10.463 1.654 1.00 93.62 120 ALA A N 1
ATOM 883 C CA . ALA A 1 120 ? -7.516 -10.060 0.295 1.00 93.62 120 ALA A CA 1
ATOM 884 C C . ALA A 1 120 ? -6.257 -9.551 -0.416 1.00 93.62 120 ALA A C 1
ATOM 886 O O . ALA A 1 120 ? -5.337 -9.008 0.201 1.00 93.62 120 ALA A O 1
ATOM 887 N N . ILE A 1 121 ? -6.257 -9.708 -1.737 1.00 94.69 121 ILE A N 1
ATOM 888 C CA . ILE A 1 121 ? -5.191 -9.240 -2.614 1.00 94.69 121 ILE A CA 1
ATOM 889 C C . ILE A 1 121 ? -5.780 -8.198 -3.557 1.00 94.69 121 ILE A C 1
ATOM 891 O O . ILE A 1 121 ? -6.689 -8.485 -4.334 1.00 94.69 121 ILE A O 1
ATOM 895 N N . VAL A 1 122 ? -5.239 -6.989 -3.492 1.00 92.00 122 VAL A N 1
ATOM 896 C CA . VAL A 1 122 ? -5.622 -5.847 -4.315 1.00 92.00 122 VAL A CA 1
ATOM 897 C C . VAL A 1 122 ? -4.445 -5.504 -5.219 1.00 92.00 122 VAL A C 1
ATOM 899 O O . VAL A 1 122 ? -3.526 -4.789 -4.828 1.00 92.00 122 VAL A O 1
ATOM 902 N N . GLY A 1 123 ? -4.464 -6.071 -6.422 1.00 89.06 123 GLY A N 1
ATOM 903 C CA . GLY A 1 123 ? -3.485 -5.801 -7.471 1.00 89.06 123 GLY A CA 1
ATOM 904 C C . GLY A 1 123 ? -3.944 -4.711 -8.440 1.00 89.06 123 GLY A C 1
ATOM 905 O O . GLY A 1 123 ? -5.093 -4.252 -8.396 1.00 89.06 123 GLY A O 1
ATOM 906 N N . LYS A 1 124 ? -3.074 -4.363 -9.392 1.00 84.38 124 LYS A N 1
ATOM 907 C CA . LYS A 1 124 ? -3.493 -3.620 -10.584 1.00 84.38 124 LYS A CA 1
ATOM 908 C C . LYS A 1 124 ? -4.547 -4.395 -11.384 1.00 84.38 124 LYS A C 1
ATOM 910 O O . LYS A 1 124 ? -4.542 -5.622 -11.426 1.00 84.38 124 LYS A O 1
ATOM 915 N N . GLY A 1 125 ? -5.439 -3.670 -12.051 1.00 68.62 125 GLY A N 1
ATOM 916 C CA . GLY A 1 125 ? -6.375 -4.243 -13.014 1.00 68.62 125 GLY A CA 1
ATOM 917 C C . GLY A 1 125 ? -5.700 -4.473 -14.363 1.00 68.62 125 GLY A C 1
ATOM 918 O O . GLY A 1 125 ? -5.026 -3.582 -14.880 1.00 68.62 125 GLY A O 1
ATOM 919 N N . ASP A 1 126 ? -5.902 -5.649 -14.952 1.00 43.72 126 ASP A N 1
ATOM 920 C CA . ASP A 1 126 ? -5.430 -5.951 -16.303 1.00 43.72 126 ASP A CA 1
ATOM 921 C C . ASP A 1 126 ? -6.458 -5.476 -17.339 1.00 43.72 126 ASP A C 1
ATOM 923 O O . ASP A 1 126 ? -7.473 -6.134 -17.565 1.00 43.72 126 ASP A O 1
ATOM 927 N N . HIS A 1 127 ? -6.195 -4.358 -18.021 1.00 40.78 127 HIS A N 1
ATOM 928 C CA . HIS A 1 127 ? -7.009 -3.960 -19.179 1.00 40.78 127 HIS A CA 1
ATOM 929 C C . HIS A 1 127 ? -6.685 -4.752 -20.457 1.00 40.78 127 HIS A C 1
ATOM 931 O O . HIS A 1 127 ? -7.455 -4.683 -21.409 1.00 40.78 127 HIS A O 1
ATOM 937 N N . ASN A 1 128 ? -5.587 -5.523 -20.486 1.00 36.62 128 ASN A N 1
ATOM 938 C CA . ASN A 1 128 ? -5.058 -6.113 -21.722 1.00 36.62 128 ASN A CA 1
ATOM 939 C C . ASN A 1 128 ? -5.068 -7.655 -21.783 1.00 36.62 128 ASN A C 1
ATOM 941 O O . ASN A 1 128 ? -4.377 -8.244 -22.612 1.00 36.62 128 ASN A O 1
ATOM 945 N N . ARG A 1 129 ? -5.852 -8.347 -20.942 1.00 40.16 129 ARG A N 1
ATOM 946 C CA . ARG A 1 129 ? -6.016 -9.806 -21.088 1.00 40.16 129 ARG A CA 1
ATOM 947 C C . ARG A 1 129 ? -7.033 -10.139 -22.177 1.00 40.16 129 ARG A C 1
ATOM 949 O O . ARG A 1 129 ? -8.228 -9.872 -22.028 1.00 40.16 129 ARG A O 1
ATOM 956 N N . ARG A 1 130 ? -6.581 -10.814 -23.243 1.00 33.38 130 ARG A N 1
ATOM 957 C CA . ARG A 1 130 ? -7.477 -11.555 -24.148 1.00 33.38 130 ARG A CA 1
ATOM 958 C C . ARG A 1 130 ? -8.290 -12.559 -23.315 1.00 33.38 130 ARG A C 1
ATOM 960 O O . ARG A 1 130 ? -7.774 -13.166 -22.379 1.00 33.38 130 ARG A O 1
ATOM 967 N N . ARG A 1 131 ? -9.575 -12.729 -23.655 1.00 38.16 131 ARG A N 1
ATOM 968 C CA . ARG A 1 131 ? -10.580 -13.518 -22.903 1.00 38.16 131 ARG A CA 1
ATOM 969 C C . ARG A 1 131 ? -10.153 -14.947 -22.509 1.00 38.16 131 ARG A C 1
ATOM 971 O O . ARG A 1 131 ? -10.785 -15.511 -21.618 1.00 38.16 131 ARG A O 1
ATOM 978 N N . SER A 1 132 ? -9.140 -15.526 -23.148 1.00 32.62 132 SER A N 1
ATOM 979 C CA . SER A 1 132 ? -8.695 -16.911 -22.965 1.00 32.62 132 SER A CA 1
ATOM 980 C C . SER A 1 132 ? -7.846 -17.160 -21.713 1.00 32.62 132 SER A C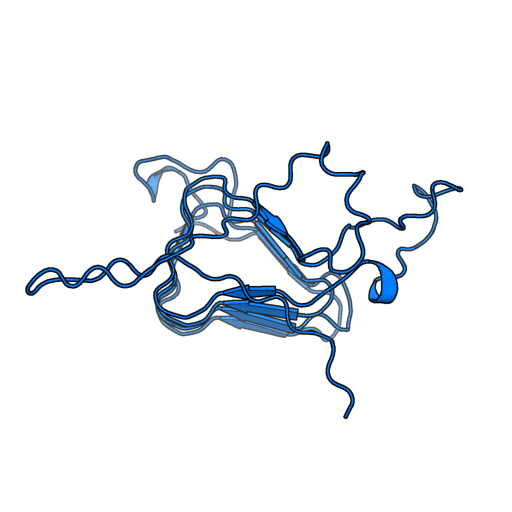 1
ATOM 982 O O . SER A 1 132 ? -7.780 -18.302 -21.270 1.00 32.62 132 SER A O 1
ATOM 984 N N . ASP A 1 133 ? -7.254 -16.133 -21.093 1.00 41.28 133 ASP A N 1
ATOM 985 C CA . ASP A 1 133 ? -6.217 -16.319 -20.059 1.00 41.28 133 ASP A CA 1
ATOM 986 C C . ASP A 1 133 ? -6.729 -16.204 -18.603 1.00 41.28 133 ASP A C 1
ATOM 988 O O . ASP A 1 133 ? -6.090 -15.680 -17.684 1.00 41.28 133 ASP A O 1
ATOM 992 N N . ARG A 1 134 ? -7.961 -16.677 -18.373 1.00 44.56 134 ARG A N 1
ATOM 993 C CA . ARG A 1 134 ? -8.672 -16.610 -17.079 1.00 44.56 134 ARG A CA 1
ATOM 994 C C . ARG A 1 134 ? -8.256 -17.692 -16.065 1.00 44.56 134 ARG A C 1
ATOM 996 O O . ARG A 1 134 ? -9.038 -18.002 -15.170 1.00 44.56 134 ARG A O 1
ATOM 1003 N N . ARG A 1 135 ? -7.060 -18.282 -16.172 1.00 31.69 135 ARG A N 1
ATOM 1004 C CA . ARG A 1 135 ? -6.627 -19.404 -15.304 1.00 31.69 135 ARG A CA 1
ATOM 1005 C C . ARG A 1 135 ? -5.525 -19.069 -14.286 1.00 31.69 135 ARG A C 1
ATOM 1007 O O . ARG A 1 135 ? -4.956 -19.979 -13.699 1.00 31.69 135 ARG A O 1
ATOM 1014 N N . GLY A 1 136 ? -5.274 -17.788 -14.005 1.00 32.69 136 GLY A N 1
ATOM 1015 C CA . GLY A 1 136 ? -4.416 -17.346 -12.894 1.00 32.69 136 GLY A CA 1
ATOM 1016 C C . GLY A 1 136 ? -5.206 -16.515 -11.882 1.00 32.69 136 GLY A C 1
ATOM 1017 O O . GLY A 1 136 ? -5.692 -15.437 -12.219 1.00 32.69 136 GLY A O 1
ATOM 1018 N N . GLY A 1 137 ? -5.372 -17.033 -10.664 1.00 33.56 137 GLY A N 1
ATOM 1019 C CA . GLY A 1 137 ? -6.301 -16.541 -9.644 1.00 33.56 137 GLY A CA 1
ATOM 1020 C C . GLY A 1 137 ? -5.939 -15.205 -8.993 1.00 33.56 137 GLY A C 1
ATOM 1021 O O . GLY A 1 137 ? -5.570 -15.172 -7.824 1.00 33.56 137 GLY A O 1
ATOM 1022 N N . GLN A 1 138 ? -6.152 -14.091 -9.692 1.00 35.12 138 GLN A N 1
ATOM 1023 C CA . GLN A 1 138 ? -6.318 -12.794 -9.036 1.00 35.12 138 GLN A CA 1
ATOM 1024 C C . GLN A 1 138 ? -7.807 -12.581 -8.745 1.00 35.12 138 GLN A C 1
ATOM 1026 O O . GLN A 1 138 ? -8.592 -12.219 -9.622 1.00 35.12 138 GLN A O 1
ATOM 1031 N N . ARG A 1 139 ? -8.223 -12.855 -7.501 1.00 39.50 139 ARG A N 1
ATOM 1032 C CA . ARG A 1 139 ? -9.556 -12.479 -7.012 1.00 39.50 139 ARG A CA 1
ATOM 1033 C C . ARG A 1 139 ? -9.583 -10.964 -6.841 1.00 39.50 139 ARG A C 1
ATOM 1035 O O . ARG A 1 139 ? -9.341 -10.447 -5.760 1.00 39.50 139 ARG A O 1
ATOM 1042 N N . GLN A 1 140 ? -9.873 -10.254 -7.922 1.00 40.41 140 GLN A N 1
ATOM 1043 C CA . GLN A 1 140 ? -10.295 -8.864 -7.847 1.00 40.41 140 GLN A CA 1
ATOM 1044 C C . GLN A 1 140 ? -11.589 -8.850 -7.019 1.00 40.41 140 GLN A C 1
ATOM 1046 O O . GLN A 1 140 ? -12.571 -9.490 -7.404 1.00 40.41 140 GLN A O 1
ATOM 1051 N N . CYS A 1 141 ? -11.603 -8.185 -5.861 1.00 38.56 141 CYS A N 1
ATOM 1052 C CA . CYS A 1 141 ? -12.833 -7.934 -5.108 1.00 38.56 141 CYS A CA 1
ATOM 1053 C C . CYS A 1 141 ? -13.710 -6.949 -5.900 1.00 38.56 141 CYS A C 1
ATOM 1055 O O . CYS A 1 141 ? -13.827 -5.780 -5.556 1.00 38.56 141 CYS A O 1
ATOM 1057 N N . LEU A 1 142 ? -14.310 -7.409 -7.000 1.00 40.03 142 LEU A N 1
ATOM 1058 C CA . LEU A 1 142 ? -15.352 -6.693 -7.722 1.00 40.03 142 LEU A CA 1
ATOM 1059 C C . LEU A 1 142 ? -16.681 -6.985 -7.024 1.00 40.03 142 LEU A C 1
ATOM 1061 O O . LEU A 1 142 ? -17.457 -7.842 -7.450 1.00 40.03 142 LEU A O 1
ATOM 1065 N N . GLY A 1 143 ? -16.938 -6.290 -5.917 1.00 33.75 143 GLY A N 1
ATOM 1066 C CA . GLY A 1 143 ? -18.264 -6.268 -5.315 1.00 33.75 143 GLY A CA 1
ATOM 1067 C C . GLY A 1 143 ? -19.232 -5.543 -6.249 1.00 33.75 143 GLY A C 1
ATOM 1068 O O . GLY A 1 143 ? -19.249 -4.318 -6.295 1.00 33.75 143 GLY A O 1
ATOM 1069 N N . ARG A 1 144 ? -20.041 -6.275 -7.025 1.00 31.89 144 ARG A N 1
ATOM 1070 C CA . ARG A 1 144 ? -21.176 -5.677 -7.744 1.00 31.89 144 ARG A CA 1
ATOM 1071 C C . ARG A 1 144 ? -22.278 -5.364 -6.733 1.00 31.89 144 ARG A C 1
ATOM 1073 O O . ARG A 1 144 ? -22.844 -6.291 -6.163 1.00 31.89 144 ARG A O 1
ATOM 1080 N N . SER A 1 145 ? -22.646 -4.096 -6.565 1.00 36.78 145 SER A N 1
ATOM 1081 C CA . SER A 1 145 ? -23.894 -3.723 -5.896 1.00 36.78 145 SER A CA 1
ATOM 1082 C C . SER A 1 145 ? -24.901 -3.196 -6.923 1.00 36.78 145 SER A C 1
ATOM 1084 O O . SER A 1 145 ? -24.670 -2.216 -7.625 1.00 36.78 145 SER A O 1
ATOM 1086 N N . ARG A 1 146 ? -26.056 -3.863 -7.020 1.00 28.28 146 ARG A N 1
ATOM 1087 C CA . ARG A 1 146 ? -27.303 -3.158 -7.337 1.00 28.28 146 ARG A CA 1
ATOM 1088 C C . ARG A 1 146 ? -27.811 -2.574 -6.014 1.00 28.28 146 ARG A C 1
ATOM 1090 O O . ARG A 1 146 ? -27.761 -3.291 -5.012 1.00 28.28 146 ARG A O 1
ATOM 1097 N N . PRO A 1 147 ? -28.301 -1.326 -5.971 1.00 31.97 147 PRO A N 1
ATOM 1098 C CA . PRO A 1 147 ? -28.853 -0.767 -4.745 1.00 31.97 147 PRO A CA 1
ATOM 1099 C C . PRO A 1 147 ? -30.134 -1.528 -4.378 1.00 31.97 147 PRO A C 1
ATOM 1101 O O . PRO A 1 147 ? -31.180 -1.330 -4.992 1.00 31.97 147 PRO A O 1
ATOM 1104 N N . ARG A 1 148 ? -30.075 -2.414 -3.376 1.00 35.09 148 ARG A N 1
ATOM 1105 C CA . ARG A 1 148 ? -31.283 -2.843 -2.663 1.00 35.09 148 ARG A CA 1
ATOM 1106 C C . ARG A 1 148 ? -31.591 -1.771 -1.627 1.00 35.09 148 ARG A C 1
ATOM 1108 O O . ARG A 1 148 ? -30.836 -1.589 -0.678 1.00 35.09 148 ARG A O 1
ATOM 1115 N N . ARG A 1 149 ? -32.691 -1.043 -1.833 1.00 37.78 149 ARG A N 1
ATOM 1116 C CA . ARG A 1 149 ? -33.271 -0.186 -0.797 1.00 37.78 149 ARG A CA 1
ATOM 1117 C C . ARG A 1 149 ? -33.768 -1.095 0.326 1.00 37.78 149 ARG A C 1
ATOM 1119 O O . ARG A 1 149 ? -34.694 -1.869 0.113 1.00 37.78 149 ARG A O 1
ATOM 1126 N N . TYR A 1 150 ? -33.154 -0.999 1.499 1.00 30.77 150 TYR A N 1
ATOM 1127 C CA . TYR A 1 150 ? -33.734 -1.492 2.742 1.00 30.77 150 TYR A CA 1
ATOM 1128 C C . TYR A 1 150 ? -33.570 -0.419 3.819 1.00 30.77 150 TYR A C 1
ATOM 1130 O O . TYR A 1 150 ? -32.594 0.333 3.809 1.00 30.77 150 TYR A O 1
ATOM 1138 N N . GLY A 1 151 ? -34.592 -0.280 4.662 1.00 34.03 151 GLY A N 1
ATOM 1139 C CA . GLY A 1 151 ? -34.776 0.837 5.584 1.00 34.03 151 GLY A CA 1
ATOM 1140 C C . GLY A 1 151 ? -33.620 1.049 6.567 1.00 34.03 151 GLY A C 1
ATOM 1141 O O . GLY A 1 151 ? -32.924 0.117 6.948 1.00 34.03 151 GLY A O 1
ATOM 1142 N N . ARG A 1 152 ? -33.443 2.323 6.941 1.00 46.06 152 ARG A N 1
ATOM 1143 C CA . ARG A 1 152 ? -32.576 2.895 7.989 1.00 46.06 152 ARG A CA 1
ATOM 1144 C C . ARG A 1 152 ? -31.708 1.897 8.787 1.00 46.06 152 ARG A C 1
ATOM 1146 O O . ARG A 1 152 ? -32.172 1.351 9.781 1.00 46.06 152 ARG A O 1
ATOM 1153 N N . ARG A 1 153 ? -30.421 1.811 8.424 1.00 42.62 153 ARG A N 1
ATOM 1154 C CA . ARG A 1 153 ? -29.195 1.961 9.257 1.00 42.62 153 ARG A CA 1
ATOM 1155 C C . ARG A 1 153 ? -28.013 1.299 8.523 1.00 42.62 153 ARG A C 1
ATOM 1157 O O . ARG A 1 153 ? -28.078 0.130 8.183 1.00 42.62 153 ARG A O 1
ATOM 1164 N N . HIS A 1 154 ? -26.971 2.095 8.269 1.00 35.38 154 HIS A N 1
ATOM 1165 C CA . HIS A 1 154 ? -25.643 1.735 7.740 1.00 35.38 154 HIS A CA 1
ATOM 1166 C C . HIS A 1 154 ? -25.609 0.800 6.515 1.00 35.38 154 HIS A C 1
ATOM 1168 O O . HIS A 1 154 ? -25.505 -0.418 6.621 1.00 35.38 154 HIS A O 1
ATOM 1174 N N . SER A 1 155 ? -25.606 1.393 5.318 1.00 28.23 155 SER A N 1
ATOM 1175 C CA . SER A 1 155 ? -25.229 0.690 4.092 1.00 28.23 155 SER A CA 1
ATOM 1176 C C . SER A 1 155 ? -23.747 0.300 4.146 1.00 28.23 155 SER A C 1
ATOM 1178 O O . SER A 1 155 ? -22.884 1.174 4.076 1.00 28.23 155 SER A O 1
ATOM 1180 N N . LEU A 1 156 ? -23.444 -0.997 4.226 1.00 32.19 156 LEU A N 1
ATOM 1181 C CA . LEU A 1 156 ? -22.124 -1.520 3.867 1.00 32.19 156 LEU A CA 1
ATOM 1182 C C . LEU A 1 156 ? -21.935 -1.300 2.361 1.00 32.19 156 LEU A C 1
ATOM 1184 O O . LEU A 1 156 ? -22.497 -2.023 1.537 1.00 32.19 156 LEU A O 1
ATOM 1188 N N . ALA A 1 157 ? -21.195 -0.254 1.997 1.00 30.05 157 ALA A N 1
ATOM 1189 C CA . ALA A 1 157 ? -20.776 -0.043 0.623 1.00 30.05 157 ALA A CA 1
ATOM 1190 C C . ALA A 1 157 ? -19.801 -1.165 0.240 1.00 30.05 157 ALA A C 1
ATOM 1192 O O . ALA A 1 157 ? -18.731 -1.312 0.829 1.00 30.05 157 ALA A O 1
ATOM 1193 N N . ALA A 1 158 ? -20.182 -1.987 -0.738 1.00 36.06 158 ALA A N 1
ATOM 1194 C CA . ALA A 1 158 ? -19.246 -2.905 -1.366 1.00 36.06 158 ALA A CA 1
ATOM 1195 C C . ALA A 1 158 ? -18.140 -2.083 -2.041 1.00 36.06 158 ALA A C 1
ATOM 1197 O O . ALA A 1 158 ? -18.415 -1.168 -2.820 1.00 36.06 158 ALA A O 1
ATOM 1198 N N . ALA A 1 159 ? -16.897 -2.404 -1.704 1.00 37.62 159 ALA A N 1
ATOM 1199 C CA . ALA A 1 159 ? -15.728 -1.676 -2.147 1.00 37.62 159 ALA A CA 1
ATOM 1200 C C . ALA A 1 159 ? -15.521 -1.775 -3.657 1.00 37.62 159 ALA A C 1
ATOM 1202 O O . ALA A 1 159 ? -15.442 -2.872 -4.209 1.00 37.62 159 ALA A O 1
ATOM 1203 N N . TYR A 1 160 ? -15.378 -0.626 -4.316 1.00 39.44 160 TYR A N 1
ATOM 1204 C CA . TYR A 1 160 ? -14.886 -0.564 -5.684 1.00 39.44 160 TYR A CA 1
ATOM 1205 C C . TYR A 1 160 ? -13.448 -0.052 -5.656 1.00 39.44 160 TYR A C 1
ATOM 1207 O O . TYR A 1 160 ? -13.199 1.103 -5.307 1.00 39.44 160 TYR A O 1
ATOM 1215 N N . VAL A 1 161 ? -12.499 -0.921 -6.005 1.00 47.69 161 VAL A N 1
ATOM 1216 C CA . VAL A 1 161 ? -11.123 -0.510 -6.289 1.00 47.69 161 VAL A CA 1
ATOM 1217 C C . VAL A 1 161 ? -11.087 -0.040 -7.740 1.00 47.69 161 VAL A C 1
ATOM 1219 O O . VAL A 1 161 ? -11.322 -0.830 -8.655 1.00 47.69 161 VAL A O 1
ATOM 1222 N N . ARG A 1 162 ? -10.834 1.253 -7.958 1.00 52.19 162 ARG A N 1
ATOM 1223 C CA . ARG A 1 162 ? -10.642 1.818 -9.299 1.00 52.19 162 ARG A CA 1
ATOM 1224 C C . ARG A 1 162 ? -9.188 1.684 -9.703 1.00 52.19 162 ARG A C 1
ATOM 1226 O O . ARG A 1 162 ? -8.288 2.012 -8.938 1.00 52.19 162 ARG A O 1
ATOM 1233 N N . THR A 1 163 ? -8.972 1.259 -10.937 1.00 47.53 163 THR A N 1
ATOM 1234 C CA . THR A 1 163 ? -7.681 1.363 -11.612 1.00 47.53 163 THR A CA 1
ATOM 1235 C C . THR A 1 163 ? -7.837 2.437 -12.675 1.00 47.53 163 THR A C 1
ATOM 1237 O O . THR A 1 163 ? -8.551 2.230 -13.655 1.00 47.53 163 THR A O 1
ATOM 1240 N N . SER A 1 164 ? -7.264 3.615 -12.444 1.00 37.59 164 SER A N 1
ATOM 1241 C CA . SER 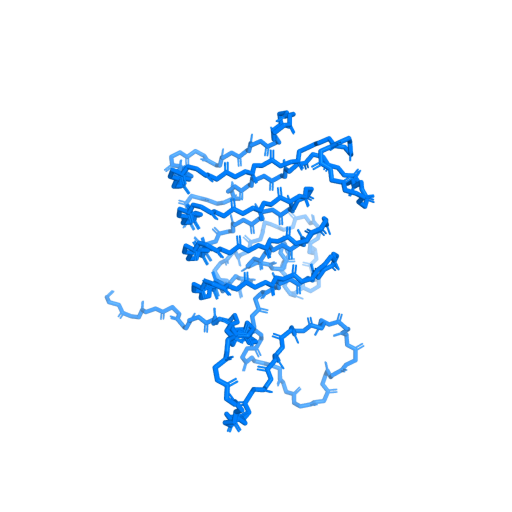A 1 164 ? -7.353 4.724 -13.397 1.00 37.59 164 SER A CA 1
ATOM 1242 C C . SER A 1 164 ? -6.375 4.499 -14.557 1.00 37.59 164 SER A C 1
ATOM 1244 O O . SER A 1 164 ? -5.246 4.065 -14.307 1.00 37.59 164 SER A O 1
ATOM 1246 N N . PRO A 1 165 ? -6.749 4.800 -15.815 1.00 35.97 165 PRO A N 1
ATOM 1247 C CA . PRO A 1 165 ? -5.760 4.958 -16.870 1.00 35.97 165 PRO A CA 1
ATOM 1248 C C . PRO A 1 165 ? -4.830 6.120 -16.503 1.00 35.97 165 PRO A C 1
ATOM 1250 O O . PRO A 1 165 ? -5.264 7.112 -15.916 1.00 35.97 165 PRO A O 1
ATOM 1253 N N . THR A 1 166 ? -3.544 5.980 -16.816 1.00 38.62 166 THR A N 1
ATOM 1254 C CA . THR A 1 166 ? -2.578 7.081 -16.759 1.00 38.62 166 THR A CA 1
ATOM 1255 C C . THR A 1 166 ? -3.123 8.249 -17.577 1.00 38.62 166 THR A C 1
ATOM 1257 O O . THR A 1 166 ? -3.364 8.096 -18.774 1.00 38.62 166 THR A O 1
ATOM 1260 N N . GLY A 1 167 ? -3.374 9.378 -16.912 1.00 33.84 167 GLY A N 1
ATOM 1261 C CA . GLY A 1 167 ? -3.807 10.608 -17.559 1.00 33.84 167 GLY A CA 1
ATOM 1262 C C . GLY A 1 167 ? -2.717 11.119 -18.492 1.00 33.84 167 GLY A C 1
ATOM 1263 O O . GLY A 1 167 ? -1.573 11.281 -18.077 1.00 33.84 167 GLY A O 1
ATOM 1264 N N . GLN A 1 168 ? -3.103 11.348 -19.744 1.00 31.00 168 GLN A N 1
ATOM 1265 C CA . GLN A 1 168 ? -2.505 12.387 -20.565 1.00 31.00 168 GLN A CA 1
ATOM 1266 C C . GLN A 1 168 ? -2.796 13.726 -19.881 1.00 31.00 168 GLN A C 1
ATOM 1268 O O . GLN A 1 168 ? -3.959 14.046 -19.623 1.00 31.00 168 GLN A O 1
ATOM 1273 N N . ALA A 1 169 ? -1.738 14.460 -19.573 1.00 29.66 169 ALA A N 1
ATOM 1274 C CA . ALA A 1 169 ? -1.717 15.908 -19.458 1.00 29.66 169 ALA A CA 1
ATOM 1275 C C . ALA A 1 169 ? -0.364 16.356 -20.010 1.00 29.66 169 ALA A C 1
ATOM 1277 O O . ALA A 1 169 ? 0.639 15.697 -19.647 1.00 29.66 169 ALA A O 1
#